Protein AF-A0A537DAA1-F1 (afdb_monomer_lite)

pLDDT: mean 78.23, std 17.76, range [36.69, 94.25]

Secondary structure (DSSP, 8-state):
------------------PPP-----HHHHHHHHHHTTS---PPPHHHHHHHHHHHHHHHH---S--HHHHHHHHHHHHHHHHHHTT-SSS-HHHHHHHHHHHHHHHTT----TT-HHHHHHHHHHHHHTTT--

Structure (mmCIF, N/CA/C/O backbone):
data_AF-A0A537DAA1-F1
#
_entry.id   AF-A0A537DAA1-F1
#
loop_
_atom_site.group_PDB
_atom_site.id
_atom_site.type_symbol
_atom_site.label_atom_id
_atom_site.label_alt_id
_atom_site.label_comp_id
_atom_site.label_asym_id
_atom_site.label_entity_id
_atom_site.label_seq_id
_atom_site.pdbx_PDB_ins_code
_atom_site.Cartn_x
_atom_site.Cartn_y
_atom_site.Cartn_z
_atom_site.occupancy
_atom_site.B_iso_or_equiv
_atom_site.auth_seq_id
_atom_site.auth_comp_id
_atom_site.auth_asym_id
_atom_site.auth_atom_id
_atom_site.pdbx_PDB_model_num
ATOM 1 N N . MET A 1 1 ? -43.239 25.338 40.718 1.00 38.44 1 MET A N 1
ATOM 2 C CA . MET A 1 1 ? -43.014 24.580 39.466 1.00 38.44 1 MET A CA 1
ATOM 3 C C . MET A 1 1 ? -41.516 24.330 39.324 1.00 38.44 1 MET A C 1
ATOM 5 O O . MET A 1 1 ? -40.774 25.285 39.161 1.00 38.44 1 MET A O 1
ATOM 9 N N . SER A 1 2 ? -41.061 23.085 39.510 1.00 39.78 2 SER A N 1
ATOM 10 C CA . SER A 1 2 ? -39.636 22.709 39.531 1.00 39.78 2 SER A CA 1
ATOM 11 C C . SER A 1 2 ? -39.282 21.955 38.248 1.00 39.78 2 SER A C 1
ATOM 13 O O . SER A 1 2 ? -39.800 20.865 38.003 1.00 39.78 2 SER A O 1
ATOM 15 N N . PHE A 1 3 ? -38.433 22.547 37.407 1.00 42.44 3 PHE A N 1
ATOM 16 C CA . PHE A 1 3 ? -37.952 21.930 36.172 1.00 42.44 3 PHE A CA 1
ATOM 17 C C . PHE A 1 3 ? -36.738 21.043 36.469 1.00 42.44 3 PHE A C 1
ATOM 19 O O . PHE A 1 3 ? -35.598 21.499 36.541 1.00 42.44 3 PHE A O 1
ATOM 26 N N . ARG A 1 4 ? -36.981 19.739 36.627 1.00 39.25 4 ARG A N 1
ATOM 27 C CA . ARG A 1 4 ? -35.934 18.714 36.729 1.00 39.25 4 ARG A CA 1
ATOM 28 C C . ARG A 1 4 ? -35.433 18.359 35.325 1.00 39.25 4 ARG A C 1
ATOM 30 O O . ARG A 1 4 ? -35.992 17.485 34.668 1.00 39.25 4 ARG A O 1
ATOM 37 N N . GLN A 1 5 ? -34.370 19.017 34.861 1.00 50.31 5 GLN A N 1
ATOM 38 C CA . GLN A 1 5 ? -33.659 18.611 33.643 1.00 50.31 5 GLN A CA 1
ATOM 39 C C . GLN A 1 5 ? -33.012 17.231 33.850 1.00 50.31 5 GLN A C 1
ATOM 41 O O . GLN A 1 5 ? -32.015 17.082 34.561 1.00 50.31 5 GLN A O 1
ATOM 46 N N . LYS A 1 6 ? -33.577 16.198 33.215 1.00 43.66 6 LYS A N 1
ATOM 47 C CA . LYS A 1 6 ? -32.921 14.897 33.042 1.00 43.66 6 LYS A CA 1
ATOM 48 C C . LYS A 1 6 ? -31.713 15.092 32.122 1.00 43.66 6 LYS A C 1
ATOM 50 O O . LYS A 1 6 ? -31.859 15.132 30.907 1.00 43.66 6 LYS A O 1
ATOM 55 N N . ARG A 1 7 ? -30.509 15.183 32.695 1.00 40.00 7 ARG A N 1
ATOM 56 C CA . ARG A 1 7 ? -29.265 14.976 31.941 1.00 40.00 7 ARG A CA 1
ATOM 57 C C . ARG A 1 7 ? -29.207 13.506 31.530 1.00 40.00 7 ARG A C 1
ATOM 59 O O . ARG A 1 7 ? -28.795 12.655 32.317 1.00 40.00 7 ARG A O 1
ATOM 66 N N . SER A 1 8 ? -29.637 13.201 30.310 1.00 38.34 8 SER A N 1
ATOM 67 C CA . SER A 1 8 ? -29.339 11.926 29.666 1.00 38.34 8 SER A CA 1
ATOM 68 C C . SER A 1 8 ? -27.837 11.873 29.403 1.00 38.34 8 SER A C 1
ATOM 70 O O . SER A 1 8 ? -27.344 12.405 28.411 1.00 38.34 8 SER A O 1
ATOM 72 N N . ARG A 1 9 ? -27.092 11.249 30.318 1.00 40.56 9 ARG A N 1
ATOM 73 C CA . ARG A 1 9 ? -25.744 10.757 30.035 1.00 40.56 9 ARG A CA 1
ATOM 74 C C . ARG A 1 9 ? -25.889 9.631 29.012 1.00 40.56 9 ARG A C 1
ATOM 76 O O . ARG A 1 9 ? -26.004 8.469 29.386 1.00 40.56 9 ARG A O 1
ATOM 83 N N . GLN A 1 10 ? -25.942 9.981 27.729 1.00 45.66 10 GLN A N 1
ATOM 84 C CA . GLN A 1 10 ? -25.633 9.027 26.674 1.00 45.66 10 GLN A CA 1
ATOM 85 C C . GLN A 1 10 ? -24.150 8.706 26.835 1.00 45.66 10 GLN A C 1
ATOM 87 O O . GLN A 1 10 ? -23.278 9.494 26.479 1.00 45.66 10 GLN A O 1
ATOM 92 N N . GLY A 1 11 ? -23.874 7.588 27.505 1.00 37.75 11 GLY A N 1
ATOM 93 C CA . GLY A 1 11 ? -22.544 7.015 27.527 1.00 37.75 11 GLY A CA 1
ATOM 94 C C . GLY A 1 11 ? -22.169 6.704 26.089 1.00 37.75 11 GLY A C 1
ATOM 95 O O . GLY A 1 11 ? -22.799 5.857 25.459 1.00 37.75 11 GLY A O 1
ATOM 96 N N . PHE A 1 12 ? -21.165 7.405 25.570 1.00 41.25 12 PHE A N 1
ATOM 97 C CA . PHE A 1 12 ? -20.429 6.944 24.407 1.00 41.25 12 PHE A CA 1
ATOM 98 C C . PHE A 1 12 ? -19.906 5.556 24.768 1.00 41.25 12 PHE A C 1
ATOM 100 O O . PHE A 1 12 ? -19.030 5.417 25.625 1.00 41.25 12 PHE A O 1
ATOM 107 N N . GLY A 1 13 ? -20.535 4.522 24.205 1.00 38.50 13 GLY A N 1
ATOM 108 C CA . GLY A 1 13 ? -20.072 3.153 24.354 1.00 38.50 13 GLY A CA 1
ATOM 109 C C . GLY A 1 13 ? -18.599 3.130 23.981 1.00 38.50 13 GLY A C 1
ATOM 110 O O . GLY A 1 13 ? -18.234 3.617 22.913 1.00 38.50 13 GLY A O 1
ATOM 111 N N . GLN A 1 14 ? -17.755 2.643 24.890 1.00 39.88 14 GLN A N 1
ATOM 112 C CA . GLN A 1 14 ? -16.326 2.512 24.644 1.00 39.88 14 GLN A CA 1
ATOM 113 C C . GLN A 1 14 ? -16.142 1.759 23.326 1.00 39.88 14 GLN A C 1
ATOM 115 O O . GLN A 1 14 ? -16.444 0.565 23.241 1.00 39.88 14 GLN A O 1
ATOM 120 N N . ALA A 1 15 ? -15.687 2.465 22.289 1.00 44.31 15 ALA A N 1
ATOM 121 C CA . ALA A 1 15 ? -15.283 1.836 21.049 1.00 44.31 15 ALA A CA 1
ATOM 122 C C . ALA A 1 15 ? -14.235 0.791 21.430 1.00 44.31 15 ALA A C 1
ATOM 124 O O . ALA A 1 15 ? -13.212 1.119 22.039 1.00 44.31 15 AL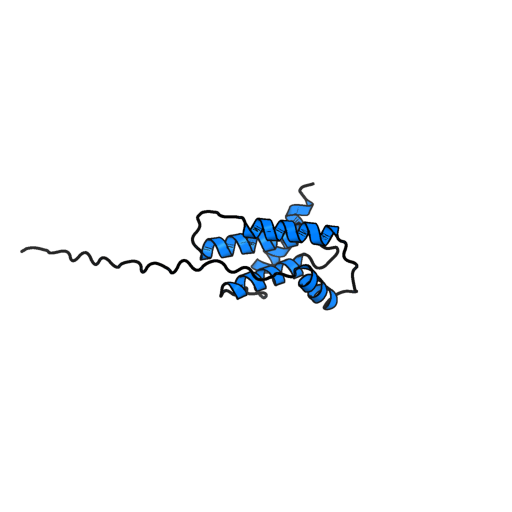A A O 1
ATOM 125 N N . LYS A 1 16 ? -14.519 -0.489 21.154 1.00 47.03 16 LYS A N 1
ATOM 126 C CA . LYS A 1 16 ? -13.530 -1.558 21.307 1.00 47.03 16 LYS A CA 1
ATOM 127 C C . LYS A 1 16 ? -12.261 -1.052 20.633 1.00 47.03 16 LYS A C 1
ATOM 129 O O . LYS A 1 16 ? -12.295 -0.778 19.435 1.00 47.03 16 LYS A O 1
ATOM 134 N N . ARG A 1 17 ? -11.171 -0.891 21.393 1.00 51.28 17 ARG A N 1
ATOM 135 C CA . ARG A 1 17 ? -9.843 -0.580 20.850 1.00 51.28 17 ARG A CA 1
ATOM 136 C C . ARG A 1 17 ? -9.472 -1.710 19.895 1.00 51.28 17 ARG A C 1
ATOM 138 O O . ARG A 1 17 ? -8.885 -2.712 20.300 1.00 51.28 17 ARG A O 1
ATOM 145 N N . ASN A 1 18 ? -9.892 -1.598 18.641 1.00 58.22 18 ASN A N 1
ATOM 146 C CA . ASN A 1 18 ? -9.619 -2.592 17.625 1.00 58.22 18 ASN A CA 1
ATOM 147 C C . ASN A 1 18 ? -8.126 -2.504 17.339 1.00 58.22 18 ASN A C 1
ATOM 149 O O . ASN A 1 18 ? -7.635 -1.556 16.734 1.00 58.22 18 ASN A O 1
ATOM 153 N N . LYS A 1 19 ? -7.389 -3.485 17.858 1.00 78.19 19 LYS A N 1
ATOM 154 C CA . LYS A 1 19 ? -5.958 -3.623 17.628 1.00 78.19 19 LYS A CA 1
ATOM 155 C C . LYS A 1 19 ? -5.716 -3.721 16.121 1.00 78.19 19 LYS A C 1
ATOM 157 O O . LYS A 1 19 ? -6.230 -4.639 15.482 1.00 78.19 19 LYS A O 1
ATOM 162 N N . ILE A 1 20 ? -4.925 -2.793 15.585 1.00 85.31 20 ILE A N 1
ATOM 163 C CA . ILE A 1 20 ? -4.539 -2.769 14.170 1.00 85.31 20 ILE A CA 1
ATOM 164 C C . ILE A 1 20 ? -3.867 -4.096 13.817 1.00 85.31 20 ILE A C 1
ATOM 166 O O . ILE A 1 20 ? -2.928 -4.540 14.490 1.00 85.31 20 ILE A O 1
ATOM 170 N N . ARG A 1 21 ? -4.358 -4.733 12.758 1.00 87.38 21 ARG A N 1
ATOM 171 C CA . ARG A 1 21 ? -3.857 -6.006 12.247 1.00 87.38 21 ARG A CA 1
ATOM 172 C C . ARG A 1 21 ? -2.866 -5.740 11.122 1.00 87.38 21 ARG A C 1
ATOM 174 O O . ARG A 1 21 ? -3.111 -4.917 10.246 1.00 87.38 21 ARG A O 1
ATOM 181 N N . TYR A 1 22 ? -1.750 -6.458 11.147 1.00 84.38 22 TYR A N 1
ATOM 182 C CA . TYR A 1 22 ? -0.711 -6.364 10.127 1.00 84.38 22 TYR A CA 1
ATOM 183 C C . TYR A 1 22 ? -0.607 -7.714 9.418 1.00 84.38 22 TYR A C 1
ATOM 185 O O . TYR A 1 22 ? -0.187 -8.679 10.063 1.00 84.38 22 TYR A O 1
ATOM 193 N N . PRO A 1 23 ? -1.005 -7.814 8.138 1.00 81.12 23 PRO A N 1
ATOM 194 C CA . PRO A 1 23 ? -0.738 -9.012 7.361 1.00 81.12 23 PRO A CA 1
ATOM 195 C C . PRO A 1 23 ? 0.769 -9.182 7.162 1.00 81.12 23 PRO A C 1
ATOM 197 O O . PRO A 1 23 ? 1.532 -8.212 7.169 1.00 81.12 23 PRO A O 1
ATOM 200 N N . ASP A 1 24 ? 1.196 -10.420 6.922 1.00 82.00 24 ASP A N 1
ATOM 201 C CA . ASP A 1 24 ? 2.472 -10.629 6.253 1.00 82.00 24 ASP A CA 1
ATOM 202 C C . ASP A 1 24 ? 2.324 -10.127 4.816 1.00 82.00 24 ASP A C 1
ATOM 204 O O . ASP A 1 24 ? 1.717 -10.770 3.957 1.00 82.00 24 ASP A O 1
ATOM 208 N N . PHE A 1 25 ? 2.831 -8.921 4.586 1.00 75.00 25 PHE A N 1
ATOM 209 C CA . PHE A 1 25 ? 2.679 -8.239 3.315 1.00 75.00 25 PHE A CA 1
ATOM 210 C C . PHE A 1 25 ? 3.317 -9.002 2.160 1.00 75.00 25 PHE A C 1
ATOM 212 O O . PHE A 1 25 ? 2.925 -8.745 1.028 1.00 75.00 25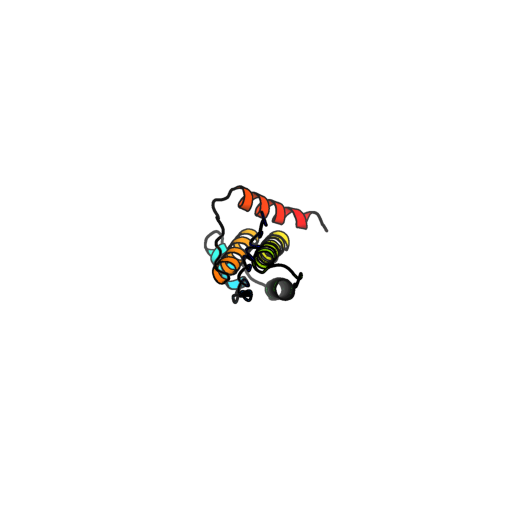 PHE A O 1
ATOM 219 N N . GLN A 1 26 ? 4.297 -9.887 2.414 1.00 82.75 26 GLN A N 1
ATOM 220 C CA . G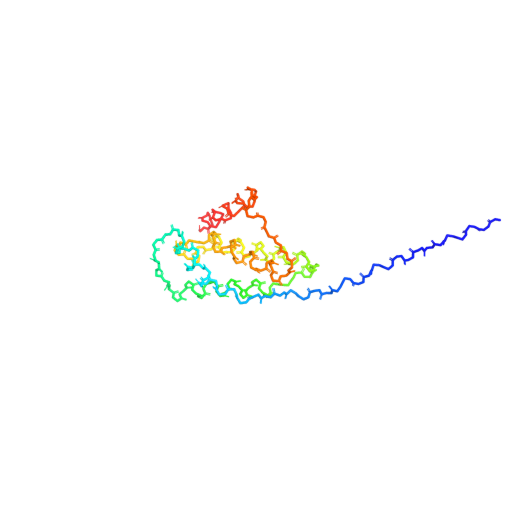LN A 1 26 ? 5.100 -10.570 1.388 1.00 82.75 26 GLN A CA 1
ATOM 221 C C . GLN A 1 26 ? 5.292 -9.696 0.138 1.00 82.75 26 GLN A C 1
ATOM 223 O O . GLN A 1 26 ? 4.998 -10.122 -0.978 1.00 82.75 26 GLN A O 1
ATOM 228 N N . ALA A 1 27 ? 5.700 -8.434 0.333 1.00 82.56 27 ALA A N 1
ATOM 229 C CA . ALA A 1 27 ? 5.538 -7.381 -0.674 1.00 82.56 27 ALA A CA 1
ATOM 230 C C . ALA A 1 27 ? 6.268 -7.701 -1.987 1.00 82.56 27 ALA A C 1
ATOM 232 O O . ALA A 1 27 ? 5.806 -7.325 -3.058 1.00 82.56 27 ALA A O 1
ATOM 233 N N . ILE A 1 28 ? 7.350 -8.478 -1.912 1.00 84.12 28 ILE A N 1
ATOM 234 C CA . ILE A 1 28 ? 8.068 -9.026 -3.070 1.00 84.12 28 ILE A CA 1
ATOM 235 C C . ILE A 1 28 ? 7.188 -10.004 -3.849 1.00 84.12 28 ILE A C 1
ATOM 237 O O . ILE A 1 28 ? 7.084 -9.906 -5.065 1.00 84.12 28 ILE A O 1
ATOM 241 N N . ARG A 1 29 ? 6.513 -10.933 -3.162 1.00 86.50 29 ARG A N 1
ATOM 242 C CA . ARG A 1 29 ? 5.577 -11.872 -3.793 1.00 86.50 29 ARG A CA 1
ATOM 243 C C . ARG A 1 29 ? 4.409 -11.128 -4.435 1.00 86.50 29 ARG A C 1
ATOM 245 O O . ARG A 1 29 ? 3.974 -11.516 -5.513 1.00 86.50 29 ARG A O 1
ATOM 252 N N . ILE A 1 30 ? 3.913 -10.071 -3.790 1.00 88.31 30 ILE A N 1
ATOM 253 C CA . ILE A 1 30 ? 2.882 -9.204 -4.372 1.00 88.31 30 ILE A CA 1
ATOM 254 C C . ILE A 1 30 ? 3.418 -8.513 -5.627 1.00 88.31 30 ILE A C 1
ATOM 256 O O . ILE A 1 30 ? 2.774 -8.614 -6.666 1.00 88.31 30 ILE A O 1
ATOM 260 N N . ASN A 1 31 ? 4.597 -7.880 -5.562 1.00 88.56 31 ASN A N 1
ATOM 261 C CA . ASN A 1 31 ? 5.212 -7.215 -6.711 1.00 88.56 31 ASN A CA 1
ATOM 262 C C . ASN A 1 31 ? 5.409 -8.186 -7.886 1.00 88.56 31 ASN A C 1
ATOM 264 O O . ASN A 1 31 ? 4.973 -7.880 -8.988 1.00 88.56 31 ASN A O 1
ATOM 268 N N . ARG A 1 32 ? 5.938 -9.391 -7.632 1.00 85.44 32 ARG A N 1
ATOM 269 C CA . ARG A 1 32 ? 6.090 -10.449 -8.647 1.00 85.44 32 ARG A CA 1
ATOM 270 C C . ARG A 1 32 ? 4.780 -10.753 -9.352 1.00 85.44 32 ARG A C 1
ATOM 272 O O . ARG A 1 32 ? 4.726 -10.765 -10.573 1.00 85.44 32 ARG A O 1
ATOM 279 N N . LYS A 1 33 ? 3.709 -10.951 -8.579 1.00 87.31 33 LYS A N 1
ATOM 280 C CA . LYS A 1 33 ? 2.382 -11.227 -9.136 1.00 87.31 33 LYS A CA 1
ATOM 281 C C . LYS A 1 33 ? 1.861 -10.063 -9.976 1.00 87.31 33 LYS A C 1
ATOM 283 O O . LYS A 1 33 ? 1.366 -10.303 -11.067 1.00 87.31 33 LYS A O 1
ATOM 288 N N . VAL A 1 34 ? 1.964 -8.817 -9.503 1.00 86.50 34 VAL A N 1
ATOM 289 C CA . VAL A 1 34 ? 1.435 -7.665 -10.262 1.00 86.50 34 VAL A CA 1
ATOM 290 C C . VAL A 1 34 ? 2.263 -7.345 -11.506 1.00 86.50 34 VAL A C 1
ATOM 292 O O . VAL A 1 34 ? 1.694 -6.913 -12.502 1.00 86.50 34 VAL A O 1
ATOM 295 N N . VAL A 1 35 ? 3.578 -7.569 -11.470 1.00 85.81 35 VAL A N 1
ATOM 296 C CA . VAL A 1 35 ? 4.467 -7.389 -12.625 1.00 85.81 35 VAL A CA 1
ATOM 297 C C . VAL A 1 35 ? 4.189 -8.467 -13.669 1.00 85.81 35 VAL A C 1
ATOM 299 O O . VAL A 1 35 ? 3.914 -8.117 -14.813 1.00 85.81 35 VAL A O 1
ATOM 302 N N . ALA A 1 36 ? 4.130 -9.742 -13.268 1.00 83.19 36 ALA A N 1
ATOM 303 C CA . ALA A 1 36 ? 3.862 -10.865 -14.172 1.00 83.19 36 ALA A CA 1
ATOM 304 C C . ALA A 1 36 ? 2.533 -10.735 -14.939 1.00 83.19 36 ALA A C 1
ATOM 306 O O . ALA A 1 36 ? 2.400 -11.247 -16.044 1.00 83.19 36 ALA A O 1
ATOM 307 N N . LEU A 1 37 ? 1.549 -10.021 -14.385 1.00 80.62 37 LEU A N 1
ATOM 308 C CA . LEU A 1 37 ? 0.271 -9.754 -15.058 1.00 80.62 37 LEU A CA 1
ATOM 309 C C . LEU A 1 37 ? 0.359 -8.723 -16.195 1.00 80.62 37 LEU A C 1
ATOM 311 O O . LEU A 1 37 ? -0.639 -8.477 -16.865 1.00 80.62 37 LEU A O 1
ATOM 315 N N . THR A 1 38 ? 1.493 -8.048 -16.373 1.00 74.25 38 THR A N 1
ATOM 316 C CA . THR A 1 38 ? 1.549 -6.802 -17.159 1.00 74.25 38 THR A CA 1
ATOM 317 C C . THR A 1 38 ? 2.857 -6.555 -17.902 1.00 74.25 38 THR A C 1
ATOM 319 O O . THR A 1 38 ? 2.936 -5.621 -18.697 1.00 74.25 38 THR A O 1
ATOM 322 N N . SER A 1 39 ? 3.916 -7.296 -17.595 1.00 68.12 39 SER A N 1
ATOM 323 C CA . SER A 1 39 ? 5.272 -7.044 -18.085 1.00 68.12 39 SER A CA 1
ATOM 324 C C . SER A 1 39 ? 6.105 -8.328 -18.008 1.00 68.12 39 SER A C 1
ATOM 326 O O . SER A 1 39 ? 5.678 -9.311 -17.401 1.00 68.12 39 SER A O 1
ATOM 328 N N . ASN A 1 40 ? 7.289 -8.314 -18.624 1.00 58.31 40 ASN A N 1
ATOM 329 C CA . ASN A 1 40 ? 8.229 -9.436 -18.582 1.00 58.31 40 ASN A CA 1
ATOM 330 C C . ASN A 1 40 ? 8.832 -9.626 -17.178 1.00 58.31 40 ASN A C 1
ATOM 332 O O . ASN A 1 40 ? 8.871 -8.692 -16.376 1.00 58.31 40 ASN A O 1
ATOM 336 N N . ASP A 1 41 ? 9.317 -10.838 -16.898 1.00 57.53 41 ASP A N 1
ATOM 337 C CA . ASP A 1 41 ? 9.954 -11.189 -15.625 1.00 57.53 41 ASP A CA 1
ATOM 338 C C . ASP A 1 41 ? 11.137 -10.259 -15.301 1.00 57.53 41 ASP A C 1
ATOM 340 O O . ASP A 1 41 ? 11.980 -9.959 -16.151 1.00 57.53 41 ASP A O 1
ATOM 344 N N . HIS A 1 42 ? 11.216 -9.819 -14.043 1.00 63.31 42 HIS A N 1
ATOM 345 C CA . HIS A 1 42 ? 12.276 -8.939 -13.556 1.00 63.31 42 HIS A CA 1
ATOM 346 C C . HIS A 1 42 ? 13.064 -9.581 -12.415 1.00 63.31 42 HIS A C 1
ATOM 348 O O . HIS A 1 42 ? 12.522 -10.271 -11.547 1.00 63.31 42 HIS A O 1
ATOM 354 N N . ILE A 1 43 ? 14.371 -9.316 -12.411 1.00 64.50 43 ILE A N 1
ATOM 355 C CA . ILE A 1 43 ? 15.308 -9.820 -11.407 1.00 64.50 43 ILE A CA 1
ATOM 356 C C . ILE A 1 43 ? 15.213 -8.945 -10.154 1.00 64.50 43 ILE A C 1
ATOM 358 O O . ILE A 1 43 ? 15.295 -7.722 -10.227 1.00 64.50 43 ILE A O 1
ATOM 362 N N . TYR A 1 44 ? 15.060 -9.590 -8.998 1.00 67.88 44 TYR A N 1
ATOM 363 C CA . TYR A 1 44 ? 15.039 -8.940 -7.686 1.00 67.88 44 TYR A CA 1
ATOM 364 C C . TYR A 1 44 ? 16.410 -9.010 -7.035 1.00 67.88 44 TYR A C 1
ATOM 366 O O . TYR A 1 44 ? 17.029 -10.078 -7.019 1.00 67.88 44 TYR A O 1
ATOM 374 N N . THR A 1 45 ? 16.840 -7.914 -6.415 1.00 75.44 45 THR A N 1
ATOM 375 C CA . THR A 1 45 ? 18.063 -7.897 -5.608 1.00 75.44 45 THR A CA 1
ATOM 376 C C . THR A 1 45 ? 17.751 -8.049 -4.116 1.00 75.44 45 THR A C 1
ATOM 378 O O . THR A 1 45 ? 16.639 -7.783 -3.651 1.00 75.44 45 THR A O 1
ATOM 381 N N . ARG A 1 46 ? 18.750 -8.471 -3.328 1.00 76.12 46 ARG A N 1
ATOM 382 C CA . ARG A 1 46 ? 18.649 -8.498 -1.854 1.00 76.12 46 ARG A CA 1
ATOM 383 C C . ARG A 1 46 ? 18.446 -7.096 -1.258 1.00 76.12 46 ARG A C 1
ATOM 385 O O . ARG A 1 46 ? 17.855 -6.967 -0.185 1.00 76.12 46 ARG A O 1
ATOM 392 N N . ASP A 1 47 ? 18.890 -6.057 -1.957 1.00 77.81 47 ASP A N 1
ATOM 393 C CA . ASP A 1 47 ? 18.769 -4.669 -1.511 1.00 77.81 47 ASP A CA 1
ATOM 394 C C . ASP A 1 47 ? 17.322 -4.170 -1.595 1.00 77.81 47 ASP A C 1
ATOM 396 O O . ASP A 1 47 ? 16.843 -3.516 -0.662 1.00 77.81 47 ASP A O 1
ATOM 400 N N . ASP A 1 48 ? 16.595 -4.538 -2.654 1.00 76.38 48 ASP A N 1
ATOM 401 C CA . ASP A 1 48 ? 15.165 -4.233 -2.821 1.00 76.38 48 ASP A CA 1
ATOM 402 C C . ASP A 1 48 ? 14.349 -4.812 -1.658 1.00 76.38 48 ASP A C 1
ATOM 404 O O . ASP A 1 48 ? 13.516 -4.140 -1.037 1.00 76.38 48 ASP A O 1
ATOM 408 N N . GLU A 1 49 ? 14.664 -6.058 -1.291 1.00 80.25 49 GLU A N 1
ATOM 409 C CA . GLU A 1 49 ? 14.074 -6.746 -0.148 1.00 80.25 49 GLU A CA 1
ATOM 410 C C . GLU A 1 49 ? 14.359 -6.025 1.175 1.00 80.25 49 GLU A C 1
ATOM 412 O O . GLU A 1 49 ? 13.465 -5.853 2.012 1.00 80.25 49 GLU A O 1
ATOM 417 N N . GLN A 1 50 ? 15.592 -5.569 1.382 1.00 84.25 50 GLN A N 1
ATOM 418 C CA . GLN A 1 50 ? 15.943 -4.870 2.609 1.00 84.25 50 GLN A CA 1
ATOM 419 C C . GLN A 1 50 ? 15.222 -3.517 2.715 1.00 84.25 50 GLN A C 1
ATOM 421 O O . GLN A 1 50 ? 14.709 -3.178 3.788 1.00 84.25 50 GLN A O 1
ATOM 426 N N . ARG A 1 51 ? 15.139 -2.756 1.615 1.00 84.19 51 ARG A N 1
ATOM 427 C CA . ARG A 1 51 ? 14.460 -1.449 1.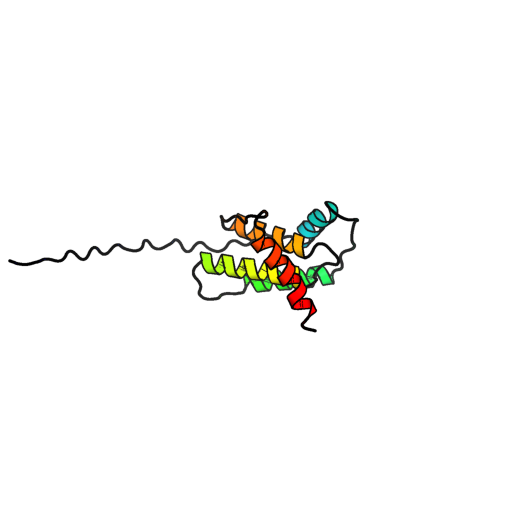569 1.00 84.19 51 ARG A CA 1
ATOM 428 C C . ARG A 1 51 ? 12.975 -1.579 1.892 1.00 84.19 51 ARG A C 1
ATOM 430 O O . ARG A 1 51 ? 12.487 -0.881 2.785 1.00 84.19 51 ARG A O 1
ATOM 437 N N . ILE A 1 52 ? 12.276 -2.521 1.254 1.00 86.19 52 ILE A N 1
ATOM 438 C CA . ILE A 1 52 ? 10.844 -2.718 1.502 1.00 86.19 52 ILE A CA 1
ATOM 439 C C . ILE A 1 52 ? 10.584 -3.224 2.928 1.00 86.19 52 ILE A C 1
ATOM 441 O O . ILE A 1 52 ? 9.679 -2.732 3.602 1.00 86.19 52 ILE A O 1
ATOM 445 N N . ARG A 1 53 ? 11.414 -4.137 3.458 1.00 87.12 53 ARG A N 1
ATOM 446 C CA . ARG A 1 53 ? 11.290 -4.620 4.848 1.00 87.12 53 ARG A CA 1
ATOM 447 C C . ARG A 1 53 ? 11.458 -3.492 5.863 1.00 87.12 53 ARG A C 1
ATOM 449 O O . ARG A 1 53 ? 10.702 -3.431 6.835 1.00 87.12 53 ARG A O 1
ATOM 456 N N . ARG A 1 54 ? 12.413 -2.583 5.637 1.00 88.88 54 ARG A N 1
ATOM 457 C CA . ARG A 1 54 ? 12.603 -1.389 6.477 1.00 88.88 54 ARG A CA 1
ATOM 458 C C . ARG A 1 54 ? 11.370 -0.489 6.443 1.00 88.88 54 ARG A C 1
ATOM 460 O O . ARG A 1 54 ? 10.889 -0.114 7.510 1.00 88.88 54 ARG A O 1
ATOM 467 N N . LEU A 1 55 ? 10.815 -0.209 5.260 1.00 90.31 55 LEU A N 1
ATOM 468 C CA . LEU A 1 55 ? 9.588 0.584 5.135 1.00 90.31 55 LEU A CA 1
ATOM 469 C C . LEU A 1 55 ? 8.429 -0.040 5.929 1.00 90.31 55 LEU A C 1
ATOM 471 O O . LEU A 1 55 ? 7.815 0.639 6.750 1.00 90.31 55 LEU A O 1
ATOM 475 N N . LEU A 1 56 ? 8.156 -1.331 5.729 1.00 89.31 56 LEU A N 1
ATOM 476 C CA . LEU A 1 56 ? 7.052 -2.031 6.397 1.00 89.31 56 LEU A CA 1
ATOM 477 C C . LEU A 1 56 ? 7.225 -2.056 7.925 1.00 89.31 56 LEU A C 1
ATOM 479 O O . LEU A 1 56 ? 6.267 -1.837 8.670 1.00 89.31 56 LEU A O 1
ATOM 483 N N . SER A 1 57 ? 8.456 -2.274 8.397 1.00 89.94 57 SER A N 1
ATOM 484 C CA . SER A 1 57 ? 8.796 -2.210 9.823 1.00 89.94 57 SER A CA 1
ATOM 485 C C . SER A 1 57 ? 8.540 -0.816 10.400 1.00 89.94 57 SER A C 1
ATOM 487 O O . SER A 1 57 ? 7.935 -0.690 11.465 1.00 89.94 57 SER A O 1
ATOM 489 N N . ASN A 1 58 ? 8.917 0.234 9.668 1.00 89.69 58 ASN A N 1
ATOM 490 C CA . ASN A 1 58 ? 8.678 1.614 10.078 1.00 89.69 58 ASN A CA 1
ATOM 491 C C . ASN A 1 58 ? 7.179 1.915 10.173 1.00 89.69 58 ASN A C 1
ATOM 493 O O . ASN A 1 58 ? 6.733 2.401 11.208 1.00 89.69 58 ASN A O 1
ATOM 497 N N . VAL A 1 59 ? 6.377 1.547 9.166 1.00 89.25 59 VAL A N 1
ATOM 498 C CA . VAL A 1 59 ? 4.913 1.738 9.204 1.00 89.25 59 VAL A CA 1
ATOM 499 C C . VAL A 1 59 ? 4.288 1.058 10.421 1.00 89.25 59 VAL A C 1
ATOM 501 O O . VAL A 1 59 ? 3.412 1.632 11.074 1.00 89.25 59 VAL A O 1
ATOM 504 N N . ARG A 1 60 ? 4.754 -0.146 10.769 1.00 88.62 60 ARG A N 1
ATOM 505 C CA . ARG A 1 60 ? 4.270 -0.878 11.943 1.00 88.62 60 ARG A CA 1
ATOM 506 C C . ARG A 1 60 ? 4.601 -0.166 13.256 1.00 88.62 60 ARG A C 1
ATOM 508 O O . ARG A 1 60 ? 3.747 -0.140 14.139 1.00 88.62 60 ARG A O 1
ATOM 515 N N . LYS A 1 61 ? 5.806 0.397 13.378 1.00 86.56 61 LYS A N 1
ATOM 516 C CA . LYS A 1 61 ? 6.298 1.063 14.597 1.00 86.56 61 LYS A CA 1
ATOM 517 C C . LYS A 1 61 ? 5.688 2.441 14.845 1.00 86.56 61 LYS A C 1
ATOM 519 O O . LYS A 1 61 ? 5.666 2.865 15.993 1.00 86.56 61 LYS A O 1
ATOM 524 N N . ILE A 1 62 ? 5.210 3.127 13.805 1.00 82.38 62 ILE A N 1
ATOM 525 C CA . ILE A 1 62 ? 4.584 4.450 13.945 1.00 82.38 62 ILE A CA 1
ATOM 526 C C . ILE A 1 62 ? 3.417 4.365 14.939 1.00 82.38 62 ILE A C 1
ATOM 528 O O . ILE A 1 62 ? 2.495 3.567 14.752 1.00 82.38 62 ILE A O 1
ATOM 532 N N . ALA A 1 63 ? 3.460 5.191 15.978 1.00 74.12 63 ALA A N 1
ATOM 533 C CA . ALA A 1 63 ? 2.404 5.354 16.962 1.00 74.12 63 ALA A CA 1
ATOM 534 C C . ALA A 1 63 ? 2.161 6.852 17.126 1.00 74.12 63 ALA A C 1
ATOM 536 O O . ALA A 1 63 ? 3.069 7.579 17.514 1.00 74.12 63 ALA A O 1
ATOM 537 N N . ASN A 1 64 ? 0.947 7.297 16.815 1.00 68.19 64 ASN A N 1
ATOM 538 C CA . ASN A 1 64 ? 0.625 8.720 16.726 1.00 68.19 64 ASN A CA 1
ATOM 539 C C . ASN A 1 64 ? -0.439 9.164 17.745 1.00 68.19 64 ASN A C 1
ATOM 541 O O . ASN A 1 64 ? -0.964 10.262 17.640 1.00 68.19 64 ASN A O 1
ATOM 545 N N . ASN A 1 65 ? -0.763 8.318 18.733 1.00 76.19 65 ASN A N 1
ATOM 546 C CA . ASN A 1 65 ? -1.843 8.564 19.701 1.00 76.19 65 ASN A CA 1
ATOM 547 C C . ASN A 1 65 ? -3.190 8.930 19.034 1.00 76.19 65 ASN A C 1
ATOM 549 O O . ASN A 1 65 ? -3.910 9.807 19.497 1.00 76.19 65 ASN A O 1
ATOM 553 N N . GLU A 1 66 ? -3.493 8.255 17.926 1.00 81.00 66 GLU A N 1
ATOM 554 C CA . GLU A 1 66 ? -4.681 8.459 17.090 1.00 81.00 66 GLU A CA 1
ATOM 555 C C . GLU A 1 66 ? -5.783 7.451 17.423 1.00 81.00 66 GLU A C 1
ATOM 557 O O . GLU A 1 66 ? -5.509 6.349 17.921 1.00 81.00 66 GLU A O 1
ATOM 562 N N . GLU A 1 67 ? -7.021 7.784 17.052 1.00 85.25 67 GLU A N 1
ATOM 563 C CA . GLU A 1 67 ? -8.106 6.805 17.035 1.00 85.25 67 GLU A CA 1
ATOM 564 C C . GLU A 1 67 ? -7.804 5.675 16.023 1.00 85.25 67 GLU A C 1
ATOM 566 O O . GLU A 1 67 ? -7.113 5.892 15.020 1.00 85.25 67 GLU A O 1
ATOM 571 N N . PRO A 1 68 ? -8.310 4.440 16.227 1.00 84.31 68 PRO A N 1
ATOM 572 C CA . PRO A 1 68 ? -7.935 3.294 15.395 1.00 84.31 68 PRO A CA 1
ATOM 573 C C . PRO A 1 68 ? -8.151 3.502 13.891 1.00 84.31 68 PRO A C 1
ATOM 575 O O . PRO A 1 68 ? -7.321 3.070 13.090 1.00 84.31 68 PRO A O 1
ATOM 578 N N . LEU A 1 69 ? -9.248 4.163 13.507 1.00 87.38 69 LEU A N 1
ATOM 579 C CA . LEU A 1 69 ? -9.560 4.461 12.108 1.00 87.38 69 LEU A CA 1
ATOM 580 C C . LEU A 1 69 ? -8.532 5.418 11.494 1.00 87.38 69 LEU A C 1
ATOM 582 O O . LEU A 1 69 ? -7.989 5.132 10.429 1.00 87.38 69 LEU A O 1
ATOM 586 N N . GLU A 1 70 ? -8.238 6.520 12.180 1.00 88.56 70 GLU A N 1
ATOM 587 C CA . GLU A 1 70 ? -7.253 7.514 11.744 1.00 88.56 70 GLU A CA 1
ATOM 588 C C . GLU A 1 70 ? -5.875 6.870 11.584 1.00 88.56 70 GLU A C 1
ATOM 590 O O . GLU A 1 70 ? -5.223 7.031 10.552 1.00 88.56 70 GLU A O 1
ATOM 595 N N . SER A 1 71 ? -5.493 6.014 12.535 1.00 90.00 71 SER A N 1
ATOM 596 C CA . SER A 1 71 ? -4.229 5.289 12.467 1.00 90.00 71 SER A CA 1
ATOM 597 C C . SER A 1 71 ? -4.151 4.326 11.282 1.00 90.00 71 SER A C 1
ATOM 599 O O . SER A 1 71 ? -3.100 4.199 10.647 1.00 90.00 71 SER A O 1
ATOM 601 N N . ILE A 1 72 ? -5.257 3.663 10.932 1.00 92.44 72 ILE A N 1
ATOM 602 C CA . ILE A 1 72 ? -5.331 2.816 9.735 1.00 92.44 72 ILE A CA 1
ATOM 603 C C . ILE A 1 72 ? -5.188 3.664 8.471 1.00 92.44 72 ILE A C 1
ATOM 605 O O . ILE A 1 72 ? -4.405 3.296 7.592 1.00 92.44 72 ILE A O 1
ATOM 609 N N . ILE A 1 73 ? -5.879 4.802 8.380 1.00 91.69 73 ILE A N 1
ATOM 610 C CA . ILE A 1 73 ? -5.789 5.713 7.231 1.00 91.69 73 ILE A CA 1
ATOM 611 C C . ILE A 1 73 ? -4.352 6.218 7.075 1.00 91.69 73 ILE A C 1
ATOM 613 O O . ILE A 1 73 ? -3.757 6.062 6.010 1.00 91.69 73 ILE A O 1
ATOM 617 N N . HIS A 1 74 ? -3.737 6.727 8.141 1.00 91.50 74 HIS A N 1
ATOM 618 C CA . HIS A 1 74 ? -2.366 7.234 8.103 1.00 91.50 74 HIS A CA 1
ATOM 619 C C . HIS A 1 74 ? -1.338 6.166 7.729 1.00 91.50 74 HIS A C 1
ATOM 621 O O . HIS A 1 74 ? -0.456 6.410 6.899 1.00 91.50 74 HIS A O 1
ATOM 627 N N . LYS A 1 75 ? -1.455 4.954 8.280 1.00 93.81 75 LYS A N 1
ATOM 628 C CA . LYS A 1 75 ? -0.571 3.836 7.916 1.00 93.81 75 LYS A CA 1
ATOM 629 C C . LYS A 1 75 ? -0.768 3.406 6.467 1.00 93.81 75 LYS A C 1
ATOM 631 O O . LYS A 1 75 ? 0.222 3.140 5.788 1.00 93.81 75 LYS A O 1
ATOM 636 N N . THR A 1 76 ? -2.007 3.398 5.978 1.00 94.25 76 THR A N 1
ATOM 637 C CA . THR A 1 76 ? -2.324 3.125 4.568 1.00 94.25 76 THR A CA 1
ATOM 638 C C . THR A 1 76 ? -1.665 4.158 3.661 1.00 94.25 76 THR A C 1
ATOM 640 O O . THR A 1 76 ? -0.934 3.786 2.745 1.00 94.25 76 THR A O 1
ATOM 643 N N . SER A 1 77 ? -1.823 5.447 3.966 1.00 92.38 77 SER A N 1
ATOM 644 C CA . SER A 1 77 ? -1.162 6.530 3.235 1.00 92.38 77 SER A CA 1
ATOM 645 C C . SER A 1 77 ? 0.353 6.338 3.228 1.00 92.38 77 SER A C 1
ATOM 647 O O . SER A 1 77 ? 0.982 6.387 2.173 1.00 92.38 77 SER A O 1
ATOM 649 N N . ARG A 1 78 ? 0.966 6.021 4.375 1.00 92.31 78 ARG A N 1
ATOM 650 C CA . ARG A 1 78 ? 2.417 5.806 4.453 1.00 92.31 78 ARG A CA 1
ATOM 651 C C . ARG A 1 78 ? 2.895 4.626 3.602 1.00 92.31 78 ARG A C 1
ATOM 653 O O . ARG A 1 78 ? 3.973 4.724 3.018 1.00 92.31 78 ARG A O 1
ATOM 660 N N . LEU A 1 79 ? 2.112 3.549 3.507 1.00 93.12 79 LEU A N 1
ATOM 661 C CA . LEU A 1 79 ? 2.393 2.433 2.597 1.00 93.12 79 LEU A CA 1
ATOM 662 C C . LEU A 1 79 ? 2.324 2.885 1.136 1.00 93.12 79 LEU A C 1
ATOM 664 O O . LEU A 1 79 ? 3.252 2.608 0.381 1.00 93.12 79 LEU A O 1
ATOM 668 N N . ILE A 1 80 ? 1.273 3.614 0.753 1.00 93.38 80 ILE A N 1
ATOM 669 C CA . ILE A 1 80 ? 1.096 4.094 -0.623 1.00 93.38 80 ILE A CA 1
ATOM 670 C C . ILE A 1 80 ? 2.254 5.009 -1.024 1.00 93.38 80 ILE A C 1
ATOM 672 O O . ILE A 1 80 ? 2.967 4.709 -1.979 1.00 93.38 80 ILE A O 1
ATOM 676 N N . PHE A 1 81 ? 2.489 6.085 -0.269 1.00 91.94 81 PHE A N 1
ATOM 677 C CA . PHE A 1 81 ? 3.544 7.053 -0.576 1.00 91.94 81 PHE A CA 1
ATOM 678 C C . PHE A 1 81 ? 4.940 6.429 -0.504 1.00 91.94 81 PHE A C 1
ATOM 680 O O . PHE A 1 81 ? 5.770 6.682 -1.374 1.00 91.94 81 PHE A O 1
ATOM 687 N N . GLY A 1 82 ? 5.197 5.589 0.503 1.00 91.69 82 GLY A N 1
ATOM 688 C CA . GLY A 1 82 ? 6.493 4.941 0.679 1.00 91.69 82 GLY A CA 1
ATOM 689 C C . GLY A 1 82 ? 6.834 3.988 -0.463 1.00 91.69 82 GLY A C 1
ATOM 690 O O . GLY A 1 82 ? 7.934 4.054 -0.995 1.00 91.69 82 GLY A O 1
ATOM 691 N N . ILE A 1 83 ? 5.889 3.142 -0.883 1.00 91.69 83 ILE A N 1
ATOM 692 C CA . ILE A 1 83 ? 6.138 2.152 -1.938 1.00 91.69 83 ILE A CA 1
ATOM 693 C C . ILE A 1 83 ? 6.100 2.796 -3.327 1.00 91.69 83 ILE A C 1
ATOM 695 O O . ILE A 1 83 ? 6.963 2.507 -4.153 1.00 91.69 83 ILE A O 1
ATOM 699 N N . ALA A 1 84 ? 5.123 3.668 -3.600 1.00 91.81 84 ALA A N 1
ATOM 700 C CA . ALA A 1 84 ? 4.977 4.289 -4.916 1.00 91.81 84 ALA A CA 1
ATOM 701 C C . ALA A 1 84 ? 6.102 5.293 -5.217 1.00 91.81 84 ALA A C 1
ATOM 703 O O . ALA A 1 84 ? 6.565 5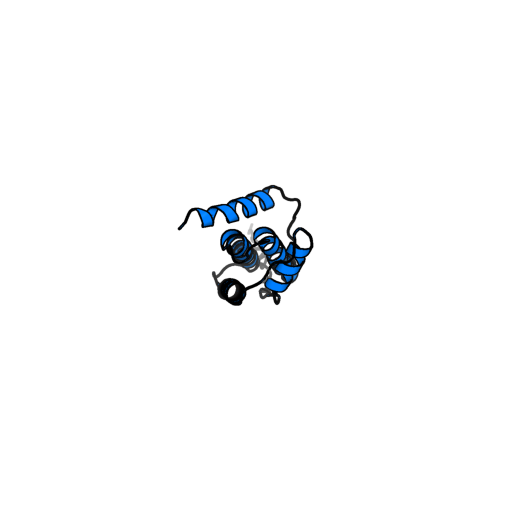.345 -6.355 1.00 91.81 84 ALA A O 1
ATOM 704 N N . GLY A 1 85 ? 6.534 6.070 -4.216 1.00 87.31 85 GLY A N 1
ATOM 705 C CA . GLY A 1 85 ? 7.599 7.069 -4.349 1.00 87.31 85 GLY A CA 1
ATOM 706 C C . GLY A 1 85 ? 9.010 6.522 -4.127 1.00 87.31 85 GLY A C 1
ATOM 707 O O . GLY A 1 85 ? 9.949 6.999 -4.755 1.00 87.31 85 GLY A O 1
ATOM 708 N N . GLY A 1 86 ? 9.171 5.490 -3.294 1.00 84.25 86 GLY A N 1
ATOM 709 C CA . GLY A 1 86 ? 10.483 5.007 -2.853 1.00 84.25 86 GLY A CA 1
ATOM 710 C C . GLY A 1 86 ? 11.290 4.198 -3.873 1.00 84.25 86 GLY A C 1
ATOM 711 O O . GLY A 1 86 ? 12.390 3.763 -3.529 1.00 84.25 86 GLY A O 1
ATOM 712 N N . GLN A 1 87 ? 10.755 3.965 -5.083 1.00 80.19 87 GLN A N 1
ATOM 713 C CA . GLN A 1 87 ? 11.397 3.200 -6.171 1.00 80.19 87 GLN A CA 1
ATOM 714 C C . GLN A 1 87 ? 12.066 1.910 -5.656 1.00 80.19 87 GLN A C 1
ATOM 716 O O . GLN A 1 87 ? 13.236 1.635 -5.915 1.00 80.19 87 GLN A O 1
ATOM 721 N N . HIS A 1 88 ? 11.338 1.154 -4.830 1.00 84.88 88 HIS A N 1
ATOM 722 C CA . HIS A 1 88 ? 11.856 -0.046 -4.166 1.00 84.88 88 HIS A CA 1
ATOM 723 C C . HIS A 1 88 ? 12.019 -1.237 -5.109 1.00 84.88 88 HIS A C 1
ATOM 725 O O . HIS A 1 88 ? 12.683 -2.202 -4.752 1.00 84.88 88 HIS A O 1
ATOM 731 N N . PHE A 1 89 ? 11.384 -1.177 -6.275 1.00 85.00 89 PHE A N 1
ATOM 732 C CA . PHE A 1 89 ? 11.451 -2.180 -7.325 1.00 85.00 89 PHE A CA 1
ATOM 733 C C . PHE A 1 89 ? 11.819 -1.508 -8.645 1.00 85.00 89 PHE A C 1
ATOM 735 O O . PHE A 1 89 ? 11.534 -0.325 -8.840 1.00 85.00 89 PHE A O 1
ATOM 742 N N . HIS A 1 90 ? 12.385 -2.274 -9.575 1.00 82.81 90 HIS A N 1
ATOM 743 C CA . HIS A 1 90 ? 12.621 -1.799 -10.939 1.00 82.81 90 HIS A CA 1
ATOM 744 C C . HIS A 1 90 ? 11.307 -1.430 -11.648 1.00 82.81 90 HIS A C 1
ATOM 746 O O . HIS A 1 90 ? 11.218 -0.395 -12.298 1.00 82.81 90 HIS A O 1
ATOM 752 N N . GLU A 1 91 ? 10.264 -2.242 -11.449 1.00 84.25 91 GLU A N 1
ATOM 753 C CA . GLU A 1 91 ? 8.937 -2.032 -12.023 1.00 84.25 91 GLU A CA 1
ATOM 754 C C . GLU A 1 91 ? 7.840 -2.430 -11.024 1.00 84.25 91 GLU A C 1
ATOM 756 O O . GLU A 1 91 ? 8.023 -3.215 -10.089 1.00 84.25 91 GLU A O 1
ATOM 761 N N . GLY A 1 92 ? 6.653 -1.866 -11.211 1.00 87.62 92 GLY A N 1
ATOM 762 C CA . GLY A 1 92 ? 5.451 -2.244 -10.491 1.00 87.62 92 GLY A CA 1
ATOM 763 C C . GLY A 1 92 ? 5.256 -1.495 -9.180 1.00 87.62 92 GLY A C 1
ATOM 764 O O . GLY A 1 92 ? 4.274 -1.774 -8.504 1.00 87.62 92 GLY A O 1
ATOM 765 N N . ASN A 1 93 ? 6.103 -0.517 -8.831 1.00 89.62 93 ASN A N 1
ATOM 766 C CA . ASN A 1 93 ? 6.037 0.230 -7.562 1.00 89.62 93 ASN A CA 1
ATOM 767 C C . ASN A 1 93 ? 4.618 0.719 -7.219 1.00 89.62 93 ASN A C 1
ATOM 769 O O . ASN A 1 93 ? 4.084 0.388 -6.164 1.00 89.62 93 ASN A O 1
ATOM 773 N N . LYS A 1 94 ? 3.959 1.430 -8.144 1.00 91.06 94 LYS A N 1
ATOM 774 C CA . LYS A 1 94 ? 2.590 1.951 -7.954 1.00 91.06 94 LYS A CA 1
ATOM 775 C C . LYS A 1 94 ? 1.555 0.840 -7.729 1.00 91.06 94 LYS A C 1
ATOM 777 O O . LYS A 1 94 ? 0.691 0.953 -6.865 1.00 91.06 94 LYS A O 1
ATOM 782 N N . ARG A 1 95 ? 1.664 -0.255 -8.484 1.00 90.75 95 ARG A N 1
ATOM 783 C CA . ARG A 1 95 ? 0.744 -1.402 -8.411 1.00 90.75 95 ARG A CA 1
ATOM 784 C C . ARG A 1 95 ? 0.939 -2.187 -7.119 1.00 90.75 95 ARG A C 1
ATOM 786 O O . ARG A 1 95 ? -0.034 -2.529 -6.456 1.00 90.75 95 ARG A O 1
ATOM 793 N N . THR A 1 96 ? 2.189 -2.394 -6.711 1.00 91.94 96 THR A N 1
ATOM 794 C CA . THR A 1 96 ? 2.523 -2.982 -5.412 1.00 91.94 96 THR A CA 1
ATOM 795 C C . THR A 1 96 ? 2.021 -2.109 -4.272 1.00 91.94 96 THR A C 1
ATOM 797 O O . THR A 1 96 ? 1.477 -2.642 -3.314 1.00 91.94 96 THR A O 1
ATOM 800 N N . ALA A 1 97 ? 2.165 -0.784 -4.374 1.00 93.12 97 ALA A N 1
ATOM 801 C CA . ALA A 1 97 ? 1.684 0.154 -3.365 1.00 93.12 97 ALA A CA 1
ATOM 802 C C . ALA A 1 97 ? 0.172 0.008 -3.143 1.00 93.12 97 ALA A C 1
ATOM 804 O O . ALA A 1 97 ? -0.264 -0.177 -2.008 1.00 93.12 97 ALA A O 1
ATOM 805 N N . LEU A 1 98 ? -0.607 -0.002 -4.230 1.00 93.50 98 LEU A N 1
ATOM 806 C CA . LEU A 1 98 ? -2.056 -0.207 -4.184 1.00 93.50 98 LEU A CA 1
ATOM 807 C C . LEU A 1 98 ? -2.430 -1.585 -3.623 1.00 93.50 98 LEU A C 1
ATOM 809 O O . LEU A 1 98 ? -3.262 -1.663 -2.725 1.00 93.50 98 LEU A O 1
ATOM 813 N N . ALA A 1 99 ? -1.787 -2.661 -4.085 1.00 92.69 99 ALA A N 1
ATOM 814 C CA . ALA A 1 99 ? -2.084 -4.019 -3.625 1.00 92.69 99 ALA A CA 1
ATOM 815 C C . ALA A 1 99 ? -1.737 -4.237 -2.139 1.00 92.69 99 ALA A C 1
ATOM 817 O O . ALA A 1 99 ? -2.497 -4.863 -1.400 1.00 92.69 99 ALA A O 1
ATOM 818 N N . VAL A 1 100 ? -0.604 -3.702 -1.675 1.00 93.56 100 VAL A N 1
ATOM 819 C CA . VAL A 1 100 ? -0.188 -3.761 -0.264 1.00 93.56 100 VAL A CA 1
ATOM 820 C C . VAL A 1 100 ? -1.133 -2.941 0.619 1.00 93.56 100 VAL A C 1
ATOM 822 O O . VAL A 1 100 ? -1.527 -3.412 1.688 1.00 93.56 100 VAL A O 1
ATOM 825 N N . ALA A 1 101 ? -1.521 -1.744 0.174 1.00 94.19 101 ALA A N 1
ATOM 826 C CA . ALA A 1 101 ? -2.468 -0.885 0.881 1.00 94.19 101 ALA A CA 1
ATOM 827 C C . ALA A 1 101 ? -3.863 -1.520 0.972 1.00 94.19 101 ALA A C 1
ATOM 829 O O . ALA A 1 101 ? -4.456 -1.564 2.048 1.00 94.19 101 ALA A O 1
ATOM 830 N N . GLU A 1 102 ? -4.359 -2.089 -0.126 1.00 93.94 102 GLU A N 1
ATOM 831 C CA . GLU A 1 102 ? -5.633 -2.803 -0.148 1.00 93.94 102 GLU A CA 1
ATOM 832 C C . GLU A 1 102 ? -5.619 -4.009 0.797 1.00 93.94 102 GLU A C 1
ATOM 834 O O . GLU A 1 102 ? -6.565 -4.211 1.558 1.00 93.94 102 GLU A O 1
ATOM 839 N N . LEU A 1 103 ? -4.535 -4.793 0.800 1.00 93.06 103 LEU A N 1
ATOM 840 C CA . LEU A 1 103 ? -4.386 -5.927 1.709 1.00 93.06 103 LEU A CA 1
ATOM 841 C C . LEU A 1 103 ? -4.385 -5.478 3.176 1.00 93.06 103 LEU A C 1
ATOM 843 O O . LEU A 1 103 ? -5.036 -6.110 4.009 1.00 93.06 103 LEU A O 1
ATOM 847 N N . PHE A 1 104 ? -3.691 -4.380 3.495 1.00 94.12 104 PHE A N 1
ATOM 848 C CA . PHE A 1 104 ? -3.696 -3.801 4.838 1.00 94.12 104 PHE A CA 1
ATOM 849 C C . PHE A 1 104 ? -5.108 -3.403 5.278 1.00 94.12 104 PHE A C 1
ATOM 851 O O . PHE A 1 104 ? -5.542 -3.783 6.367 1.00 94.12 104 PHE A O 1
ATOM 858 N N . LEU A 1 105 ? -5.834 -2.679 4.424 1.00 93.94 105 LEU A N 1
ATOM 859 C CA . LEU A 1 105 ? -7.202 -2.246 4.698 1.00 93.94 105 LEU A CA 1
ATOM 860 C C . LEU A 1 105 ? -8.134 -3.444 4.897 1.00 93.94 105 LEU A C 1
ATOM 862 O O . LEU A 1 105 ? -8.823 -3.503 5.916 1.00 93.94 105 LEU A O 1
ATOM 866 N N . LYS A 1 106 ? -8.077 -4.447 4.009 1.00 93.31 106 LYS A N 1
ATOM 867 C CA . LYS A 1 106 ? -8.894 -5.671 4.104 1.00 93.31 106 LYS A CA 1
ATOM 868 C C . LYS A 1 106 ? -8.672 -6.406 5.421 1.00 93.31 106 LYS A C 1
ATOM 870 O O . LYS A 1 106 ? -9.632 -6.808 6.073 1.00 93.31 106 LYS A O 1
ATOM 875 N N . PHE A 1 107 ? -7.420 -6.525 5.864 1.00 92.31 107 PHE A N 1
ATOM 876 C CA . PHE A 1 107 ? -7.090 -7.146 7.153 1.00 92.31 107 PHE A CA 1
ATOM 877 C C . PHE A 1 107 ? -7.640 -6.383 8.360 1.00 92.31 107 PHE A C 1
ATOM 879 O O . PHE A 1 107 ? -7.810 -6.975 9.428 1.00 92.31 107 PHE A O 1
ATOM 886 N N . ASN A 1 108 ? -7.929 -5.094 8.196 1.00 92.31 108 ASN A N 1
ATOM 887 C CA . ASN A 1 108 ? -8.514 -4.241 9.221 1.00 92.31 108 ASN A CA 1
ATOM 888 C C . ASN A 1 108 ? -10.024 -4.008 9.030 1.00 92.31 108 ASN A C 1
ATOM 890 O O . ASN A 1 108 ? -10.602 -3.233 9.785 1.00 92.31 108 ASN A O 1
ATOM 894 N N . GLY A 1 109 ? -10.672 -4.702 8.085 1.00 92.75 109 GLY A N 1
ATOM 895 C CA . GLY A 1 109 ? -12.119 -4.615 7.855 1.00 92.75 109 GLY A CA 1
ATOM 896 C C . GLY A 1 109 ? -12.560 -3.475 6.934 1.00 92.75 109 GLY A C 1
ATOM 897 O O . GLY A 1 109 ? -13.736 -3.130 6.927 1.00 92.75 109 GLY A O 1
ATOM 898 N N . TYR A 1 110 ? -11.637 -2.903 6.160 1.00 93.94 110 TYR A N 1
ATOM 899 C CA . TYR A 1 110 ? -11.892 -1.802 5.231 1.00 93.94 110 TYR A CA 1
ATOM 900 C C . TYR A 1 110 ? -11.584 -2.206 3.787 1.00 93.94 110 TYR A C 1
ATOM 902 O O . TYR A 1 110 ? -10.848 -3.156 3.521 1.00 93.94 110 TYR A O 1
ATOM 910 N N . THR A 1 111 ? -12.119 -1.449 2.837 1.00 91.00 111 THR A N 1
ATOM 911 C CA . THR A 1 111 ? -11.889 -1.642 1.400 1.00 91.00 111 THR A CA 1
ATOM 912 C C . THR A 1 111 ? -11.471 -0.335 0.746 1.00 91.00 111 THR A C 1
ATOM 914 O O . THR A 1 111 ? -11.797 0.743 1.235 1.00 91.00 111 THR A O 1
ATOM 917 N N . MET A 1 112 ? -10.779 -0.436 -0.385 1.00 88.31 112 MET A N 1
ATOM 918 C CA . MET A 1 112 ? -10.364 0.705 -1.195 1.00 88.31 112 MET A CA 1
ATOM 919 C C . MET A 1 112 ? -11.023 0.616 -2.570 1.00 88.31 112 MET A C 1
ATOM 921 O O . MET A 1 112 ? -11.028 -0.454 -3.178 1.00 88.31 112 MET A O 1
ATOM 925 N N . SER A 1 113 ? -11.581 1.724 -3.060 1.00 89.38 113 SER A N 1
ATOM 926 C CA . SER A 1 113 ? -12.176 1.773 -4.398 1.00 89.38 113 SER A CA 1
ATOM 927 C C . SER A 1 113 ? -11.090 2.000 -5.447 1.00 89.38 113 SER A C 1
ATOM 929 O O . SER A 1 113 ? -10.629 3.119 -5.639 1.00 89.38 113 SER A O 1
ATOM 931 N N . MET A 1 114 ? -10.681 0.941 -6.146 1.00 85.00 114 MET A N 1
ATOM 932 C CA . MET A 1 114 ? -9.660 1.025 -7.204 1.00 85.00 114 MET A CA 1
ATOM 933 C C . MET A 1 114 ? -10.135 1.773 -8.460 1.00 85.00 114 MET A C 1
ATOM 935 O O . MET A 1 114 ? -9.315 2.183 -9.276 1.00 85.00 114 MET A O 1
ATOM 939 N N . ASN A 1 115 ? -11.448 1.968 -8.604 1.00 87.50 115 ASN A N 1
ATOM 940 C CA . ASN A 1 115 ? -12.049 2.717 -9.710 1.00 87.50 115 ASN A CA 1
ATOM 941 C C . ASN A 1 115 ? -12.121 4.227 -9.428 1.00 87.50 115 ASN A C 1
ATOM 943 O O . ASN A 1 115 ? -12.563 4.994 -10.284 1.00 87.50 115 ASN A O 1
ATOM 947 N N . ASP A 1 116 ? -11.716 4.660 -8.232 1.00 90.69 116 ASP A N 1
ATOM 948 C CA . ASP A 1 116 ? -11.671 6.071 -7.880 1.00 90.69 116 ASP A CA 1
ATOM 949 C C . ASP A 1 116 ? -10.501 6.768 -8.593 1.00 90.69 116 ASP A C 1
ATOM 951 O O . ASP A 1 116 ? -9.323 6.517 -8.323 1.00 90.69 116 ASP A O 1
ATOM 955 N N . LYS A 1 117 ? -10.833 7.687 -9.505 1.00 90.38 117 LYS A N 1
ATOM 956 C CA . LYS A 1 117 ? -9.845 8.480 -10.244 1.00 90.38 117 LYS A CA 1
ATOM 957 C C . LYS A 1 117 ? -9.000 9.357 -9.321 1.0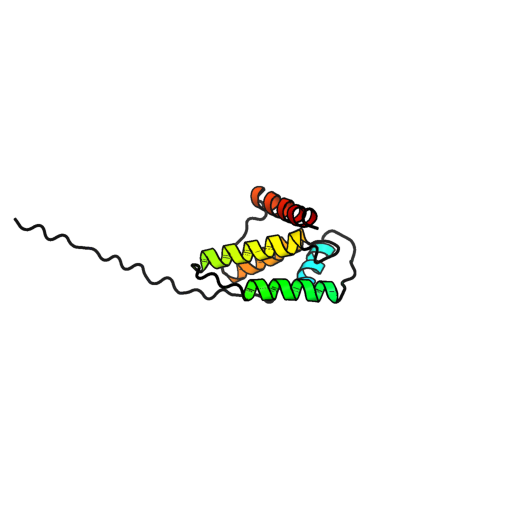0 90.38 117 LYS A C 1
ATOM 959 O O . LYS A 1 117 ? -7.822 9.551 -9.614 1.00 90.38 117 LYS A O 1
ATOM 964 N N . ALA A 1 118 ? -9.565 9.863 -8.223 1.00 89.62 118 ALA A N 1
ATOM 965 C CA . ALA A 1 118 ? -8.827 10.691 -7.275 1.00 89.62 118 ALA A CA 1
ATOM 966 C C . ALA A 1 118 ? -7.733 9.877 -6.574 1.00 89.62 118 ALA A C 1
ATOM 968 O O . ALA A 1 118 ? -6.599 10.338 -6.453 1.00 89.62 118 ALA A O 1
ATOM 969 N N . LEU A 1 119 ? -8.034 8.632 -6.194 1.00 89.38 119 LEU A N 1
ATOM 970 C CA . LEU A 1 119 ? -7.038 7.712 -5.647 1.00 89.38 119 LEU A CA 1
ATOM 971 C C . LEU A 1 119 ? -5.899 7.462 -6.644 1.00 89.38 119 LEU A C 1
ATOM 973 O O . LEU A 1 119 ? -4.726 7.549 -6.273 1.00 89.38 119 LEU A O 1
ATOM 977 N N . LEU A 1 120 ? -6.230 7.161 -7.904 1.00 89.81 120 LEU A N 1
ATOM 978 C CA . LEU A 1 120 ? -5.224 6.906 -8.939 1.00 89.81 120 LEU A CA 1
ATOM 979 C C . LEU A 1 120 ? -4.326 8.130 -9.176 1.00 89.81 120 LEU A C 1
ATOM 981 O O . LEU A 1 120 ? -3.107 7.976 -9.268 1.00 89.81 120 LEU A O 1
ATOM 985 N N . ASP A 1 121 ? -4.906 9.332 -9.207 1.00 90.50 121 ASP A N 1
ATOM 986 C CA . ASP A 1 121 ? -4.164 10.590 -9.336 1.00 90.50 121 ASP A CA 1
ATOM 987 C C . ASP A 1 121 ? -3.223 10.825 -8.142 1.00 90.50 121 ASP A C 1
ATOM 989 O O . ASP A 1 121 ? -2.049 11.150 -8.327 1.00 90.50 121 ASP A O 1
ATOM 993 N N . VAL A 1 122 ? -3.685 10.566 -6.913 1.00 88.62 122 VAL A N 1
ATOM 994 C CA . VAL A 1 122 ? -2.847 10.654 -5.706 1.00 88.62 122 VAL A CA 1
ATOM 995 C C . VAL A 1 122 ? -1.667 9.686 -5.779 1.00 88.62 122 VAL A C 1
ATOM 997 O O . VAL A 1 122 ? -0.534 10.094 -5.528 1.00 88.62 122 VAL A O 1
ATOM 1000 N N . VAL A 1 123 ? -1.887 8.421 -6.154 1.00 90.25 123 VAL A N 1
ATOM 1001 C CA . VAL A 1 123 ? -0.800 7.430 -6.276 1.00 90.25 123 VAL A CA 1
ATOM 1002 C C . VAL A 1 123 ? 0.185 7.812 -7.385 1.00 90.25 123 VAL A C 1
ATOM 1004 O O . VAL A 1 123 ? 1.399 7.650 -7.225 1.00 90.25 123 VAL A O 1
ATOM 1007 N N . TYR A 1 124 ? -0.313 8.345 -8.500 1.00 88.62 124 TYR A N 1
ATOM 1008 C CA . TYR A 1 124 ? 0.526 8.831 -9.590 1.00 88.62 124 TYR A CA 1
ATOM 1009 C C . TYR A 1 124 ? 1.411 9.999 -9.128 1.00 88.62 124 TYR A C 1
ATOM 1011 O O . TYR A 1 124 ? 2.636 9.929 -9.247 1.00 88.62 124 TYR A O 1
ATOM 1019 N N . LYS A 1 125 ? 0.828 11.018 -8.489 1.00 87.75 125 LYS A N 1
ATOM 1020 C CA . LYS A 1 125 ? 1.558 12.171 -7.936 1.00 87.75 125 LYS A CA 1
ATOM 1021 C C . LYS A 1 125 ? 2.536 11.778 -6.831 1.00 87.75 125 LYS A C 1
ATOM 1023 O O . LYS A 1 125 ? 3.658 12.278 -6.809 1.00 87.75 125 LYS A O 1
ATOM 1028 N N . ALA A 1 126 ? 2.165 10.831 -5.969 1.00 84.62 126 ALA A N 1
ATOM 1029 C CA . ALA A 1 126 ? 3.046 10.275 -4.942 1.00 84.62 126 ALA A CA 1
ATOM 1030 C C . ALA A 1 126 ? 4.342 9.698 -5.534 1.00 84.62 126 ALA A C 1
ATOM 1032 O O . ALA A 1 126 ? 5.409 9.833 -4.935 1.00 84.62 126 ALA A O 1
ATOM 1033 N N . SER A 1 127 ? 4.257 9.088 -6.722 1.00 78.75 127 SER A N 1
ATOM 1034 C CA . SER A 1 127 ? 5.422 8.527 -7.414 1.00 78.75 127 SER A CA 1
ATOM 1035 C C . SER A 1 127 ? 6.352 9.584 -8.018 1.00 78.75 127 SER A C 1
ATOM 1037 O O . SER A 1 127 ? 7.553 9.349 -8.126 1.00 78.75 127 SER A O 1
ATOM 1039 N N . ILE A 1 128 ? 5.817 10.760 -8.358 1.00 77.12 128 ILE A N 1
ATOM 1040 C CA . ILE A 1 128 ? 6.590 11.901 -8.870 1.00 77.12 128 ILE A CA 1
ATOM 1041 C C . ILE A 1 128 ? 7.247 12.658 -7.712 1.00 77.12 128 ILE A C 1
ATOM 1043 O O . ILE A 1 128 ? 8.412 13.036 -7.805 1.00 77.12 128 ILE A O 1
ATOM 1047 N N . GLY A 1 129 ? 6.525 12.840 -6.601 1.00 59.44 129 GLY A N 1
ATOM 1048 C CA . GLY A 1 129 ? 6.949 13.686 -5.485 1.00 59.44 129 GLY A CA 1
ATOM 1049 C C . GLY A 1 129 ? 8.323 13.338 -4.907 1.00 59.44 129 GLY A C 1
ATOM 1050 O O . GLY A 1 129 ? 9.063 14.246 -4.562 1.00 59.44 129 GLY A O 1
ATOM 1051 N N . GLN A 1 130 ? 8.715 12.059 -4.853 1.00 56.31 130 GLN A N 1
ATOM 1052 C CA . GLN A 1 130 ? 10.058 11.666 -4.393 1.00 56.31 130 GLN A CA 1
ATOM 1053 C C . GLN A 1 130 ? 11.152 11.746 -5.470 1.00 56.31 130 GLN A C 1
ATOM 1055 O O . GLN A 1 130 ? 12.326 11.801 -5.119 1.00 56.31 130 GLN A O 1
ATOM 1060 N N . ALA A 1 131 ? 10.808 11.789 -6.760 1.00 46.25 131 ALA A N 1
ATOM 1061 C CA . ALA A 1 131 ? 11.797 11.960 -7.828 1.00 46.25 131 ALA A CA 1
ATOM 1062 C C . ALA A 1 131 ? 12.387 13.385 -7.857 1.00 46.25 131 ALA A C 1
ATOM 1064 O O . ALA A 1 131 ? 13.503 13.565 -8.334 1.00 46.25 131 ALA A O 1
ATOM 1065 N N . CYS A 1 132 ? 11.662 14.373 -7.315 1.00 38.16 132 CYS A N 1
ATOM 1066 C CA . CYS A 1 132 ? 12.091 15.774 -7.235 1.00 38.16 132 CYS A CA 1
ATOM 1067 C C . CYS A 1 132 ? 12.896 16.134 -5.972 1.00 38.16 132 CYS A C 1
ATOM 1069 O O . CYS A 1 132 ? 13.432 17.234 -5.909 1.00 38.16 132 CYS A O 1
ATOM 1071 N N . PHE A 1 133 ? 13.000 15.241 -4.982 1.00 37.31 133 PHE A N 1
ATOM 1072 C CA . PHE A 1 133 ? 13.849 15.436 -3.800 1.00 37.31 133 PHE A CA 1
ATOM 1073 C C . PHE A 1 133 ? 15.058 14.501 -3.888 1.00 37.31 133 PHE A C 1
ATOM 1075 O O . PHE A 1 133 ? 15.072 13.424 -3.288 1.00 37.31 133 PHE A O 1
ATOM 1082 N N . LYS A 1 134 ? 16.059 14.901 -4.669 1.00 36.69 134 LYS A N 1
ATOM 1083 C CA . LYS A 1 134 ? 17.417 14.357 -4.609 1.00 36.69 134 LYS A CA 1
ATOM 1084 C C . LYS A 1 134 ? 18.402 15.494 -4.434 1.00 36.69 134 LYS A C 1
ATOM 1086 O O . LYS A 1 134 ? 18.204 16.521 -5.116 1.00 36.69 134 LYS A O 1
#

Sequence (134 aa):
MSFRQKRSRQGFGQAKRNKIRYPDFQAIRINRKVVALTSNDHIYTRDDEQRIRRLLSNVRKIANNEEPLESIIHKTSRLIFGIAGGQHFHEGNKRTALAVAELFLKFNGYTMSMNDKALLDVVYKASIGQACFK

Radius of gyration: 19.95 Å; chains: 1; bounding box: 62×36×58 Å

Foldseek 3Di:
DDDDDPPPPPPPPPDPQQPQDADPLVLVVQQQVQCVVPHDDDDDDPQLVVLVVVQSVVLVPDDDVDRPVVNLVVSLVSLLLCQLQVPSDVDCSNVSSVSSSQVSQVRSVHGDDPPDPVVVVVSVVSNVVNVPPD